Protein AF-A0A7Y0Q4L7-F1 (afdb_monomer_lite)

pLDDT: mean 74.36, std 10.63, range [44.56, 85.81]

Structure (mmCIF, N/CA/C/O backbone):
data_AF-A0A7Y0Q4L7-F1
#
_entry.id   AF-A0A7Y0Q4L7-F1
#
loop_
_atom_site.group_PDB
_atom_site.id
_atom_site.type_symbol
_atom_site.label_atom_id
_atom_site.label_alt_id
_atom_site.label_comp_id
_atom_site.label_asym_id
_atom_site.label_entity_id
_atom_site.label_seq_id
_atom_site.pdbx_PDB_ins_code
_atom_site.Cartn_x
_atom_site.Cartn_y
_atom_site.Cartn_z
_atom_site.occupancy
_atom_site.B_iso_or_equiv
_atom_site.auth_seq_id
_atom_site.auth_comp_id
_atom_site.auth_asym_id
_atom_site.auth_atom_id
_atom_site.pdbx_PDB_model_num
ATOM 1 N N . MET A 1 1 ? -25.061 7.555 26.000 1.00 47.22 1 MET A N 1
ATOM 2 C CA . MET A 1 1 ? -24.105 7.596 24.868 1.00 47.22 1 MET A CA 1
ATOM 3 C C . MET A 1 1 ? -24.719 6.793 23.721 1.00 47.22 1 MET A C 1
ATOM 5 O O . MET A 1 1 ? -25.050 5.636 23.922 1.00 47.22 1 MET A O 1
ATOM 9 N N . ASN A 1 2 ? -25.043 7.435 22.594 1.00 48.59 2 ASN A N 1
ATOM 10 C CA . ASN A 1 2 ? -25.991 6.917 21.596 1.00 48.59 2 ASN A CA 1
ATOM 11 C C . ASN A 1 2 ? -25.293 5.985 20.581 1.00 48.59 2 ASN A C 1
ATOM 13 O O . ASN A 1 2 ? -24.428 6.430 19.828 1.00 48.59 2 ASN A O 1
ATOM 17 N N . ILE A 1 3 ? -25.682 4.708 20.545 1.00 55.47 3 ILE A N 1
ATOM 18 C CA . ILE A 1 3 ? -25.087 3.618 19.736 1.00 55.47 3 ILE A CA 1
ATOM 19 C C . ILE A 1 3 ? -25.026 3.980 18.233 1.00 55.47 3 ILE A C 1
ATOM 21 O O . ILE A 1 3 ? -24.102 3.597 17.513 1.00 55.47 3 ILE A O 1
ATOM 25 N N . LYS A 1 4 ? -25.957 4.821 17.757 1.00 55.06 4 LYS A N 1
ATOM 26 C CA . LYS A 1 4 ? -25.977 5.336 16.375 1.00 55.06 4 LYS A CA 1
ATOM 27 C C . LYS A 1 4 ? -24.774 6.234 16.037 1.00 55.06 4 LYS A C 1
ATOM 29 O O . LYS A 1 4 ? -24.282 6.194 14.912 1.00 55.06 4 LYS A O 1
ATOM 34 N N . SER A 1 5 ? -24.270 7.008 17.001 1.00 55.84 5 SER A N 1
ATOM 35 C CA . SER A 1 5 ? -23.110 7.897 16.823 1.00 55.84 5 SER A CA 1
ATOM 36 C C . SER A 1 5 ? -21.792 7.114 16.754 1.00 55.84 5 SER A C 1
ATOM 38 O O . SER A 1 5 ? -20.938 7.436 15.926 1.00 55.84 5 SER A O 1
ATOM 40 N N . GLN A 1 6 ? -21.647 6.046 17.549 1.00 54.72 6 GLN A N 1
ATOM 41 C CA . GLN A 1 6 ? -20.470 5.170 17.503 1.00 54.72 6 GLN A CA 1
ATOM 42 C C . GLN A 1 6 ? -20.363 4.430 16.161 1.00 54.72 6 GLN A C 1
ATOM 44 O O . GLN A 1 6 ? -19.283 4.382 15.572 1.00 54.72 6 GLN A O 1
ATOM 49 N N . ASN A 1 7 ? -21.487 3.955 15.616 1.00 60.72 7 ASN A N 1
ATOM 50 C CA . ASN A 1 7 ? -21.519 3.311 14.300 1.00 60.72 7 ASN A CA 1
ATOM 51 C C . ASN A 1 7 ? -21.168 4.275 13.157 1.00 60.72 7 ASN A C 1
ATOM 53 O O . ASN A 1 7 ? -20.479 3.888 12.213 1.00 60.72 7 ASN A O 1
ATOM 57 N N . ALA A 1 8 ? -21.587 5.541 13.240 1.00 62.91 8 ALA A N 1
ATOM 58 C CA . ALA A 1 8 ? -21.218 6.559 12.256 1.00 62.91 8 ALA A CA 1
ATOM 59 C C . ALA A 1 8 ? -19.720 6.914 12.316 1.00 62.91 8 ALA A C 1
ATOM 61 O O . ALA A 1 8 ? -19.077 7.051 11.274 1.00 62.91 8 ALA A O 1
ATOM 62 N N . ALA A 1 9 ? -19.147 7.011 13.519 1.00 64.19 9 ALA A N 1
ATOM 63 C CA . ALA A 1 9 ? -17.721 7.274 13.711 1.00 64.19 9 ALA A CA 1
ATOM 64 C C . ALA A 1 9 ? -16.841 6.108 13.219 1.00 64.19 9 ALA A C 1
ATOM 66 O O . ALA A 1 9 ? -15.852 6.335 12.521 1.00 64.19 9 ALA A O 1
ATOM 67 N N . LEU A 1 10 ? -17.232 4.862 13.510 1.00 64.94 10 LEU A N 1
ATOM 68 C CA . LEU A 1 10 ? -16.555 3.656 13.017 1.00 64.94 10 LEU A CA 1
ATOM 69 C C . LEU A 1 10 ? -16.652 3.524 11.492 1.00 64.94 10 LEU A C 1
ATOM 71 O O . LEU A 1 10 ? -15.650 3.226 10.844 1.00 64.94 10 LEU A O 1
ATOM 75 N N . ARG A 1 11 ? -17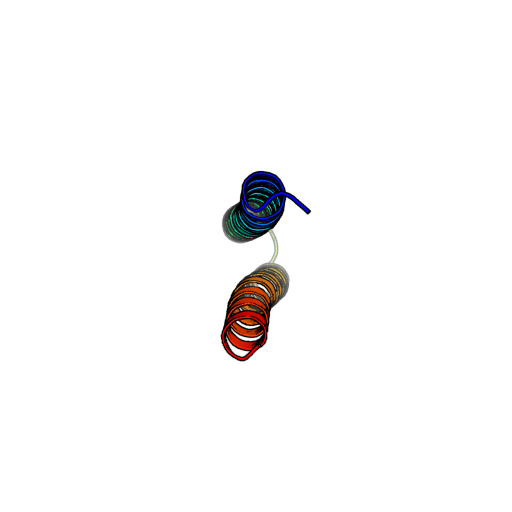.819 3.818 10.902 1.00 65.12 11 ARG A N 1
ATOM 76 C CA . ARG A 1 11 ? -18.000 3.843 9.442 1.00 65.12 11 ARG A CA 1
ATOM 77 C C . ARG A 1 11 ? -17.151 4.914 8.765 1.00 65.12 11 ARG A C 1
ATOM 79 O O . ARG A 1 11 ? -16.550 4.624 7.737 1.00 65.12 11 ARG A O 1
ATOM 86 N N . ARG A 1 12 ? -17.054 6.119 9.340 1.00 68.75 12 ARG A N 1
ATOM 87 C CA . ARG A 1 12 ? -16.153 7.166 8.829 1.00 68.75 12 ARG A CA 1
ATOM 88 C C . ARG A 1 12 ? -14.695 6.726 8.903 1.00 68.75 12 ARG A C 1
ATOM 90 O O . ARG A 1 12 ? -14.009 6.821 7.896 1.00 68.75 12 ARG A O 1
ATOM 97 N N . LYS A 1 13 ? -14.248 6.160 10.032 1.00 68.38 13 LYS A N 1
ATOM 98 C CA . LYS A 1 13 ? -12.889 5.602 10.159 1.00 68.38 13 LYS A CA 1
ATOM 99 C C . LYS A 1 13 ? -12.608 4.521 9.115 1.00 68.38 13 LYS A C 1
ATOM 101 O O . LYS A 1 13 ? -11.558 4.551 8.484 1.00 68.38 13 LYS A O 1
ATOM 106 N N . ALA A 1 14 ? -13.540 3.592 8.906 1.00 68.56 14 ALA A N 1
ATOM 107 C CA . ALA A 1 14 ? -13.397 2.550 7.894 1.00 68.56 14 ALA A CA 1
ATOM 108 C C . ALA A 1 14 ? -13.338 3.132 6.471 1.00 68.56 14 ALA A C 1
ATOM 110 O O . ALA A 1 14 ? -12.486 2.727 5.686 1.00 68.56 14 ALA A O 1
ATOM 111 N N . ALA A 1 15 ? -14.179 4.123 6.158 1.00 75.00 15 ALA A N 1
ATOM 112 C CA . ALA A 1 15 ? -14.171 4.804 4.865 1.00 75.00 15 ALA A CA 1
ATOM 113 C C . ALA A 1 15 ? -12.863 5.573 4.612 1.00 75.00 15 ALA A C 1
ATOM 115 O O . ALA A 1 15 ? -12.322 5.497 3.514 1.00 75.00 15 ALA A O 1
ATOM 116 N N . THR A 1 16 ? -12.315 6.257 5.622 1.00 79.81 16 THR A N 1
ATOM 117 C CA . THR A 1 16 ? -11.027 6.960 5.510 1.00 79.81 16 THR A CA 1
ATOM 118 C C . THR A 1 16 ? -9.883 5.993 5.226 1.00 79.81 16 THR A C 1
ATOM 120 O O . THR A 1 16 ? -9.043 6.277 4.376 1.00 79.81 16 THR A O 1
ATOM 123 N N . ILE A 1 17 ? -9.856 4.834 5.889 1.00 75.88 17 ILE A N 1
ATOM 124 C CA . ILE A 1 17 ? -8.789 3.854 5.663 1.00 75.88 17 ILE A CA 1
ATOM 125 C C . ILE A 1 17 ? -8.953 3.163 4.304 1.00 75.88 17 ILE A C 1
ATOM 127 O O . ILE A 1 17 ? -7.969 3.005 3.592 1.00 75.88 17 ILE A O 1
ATOM 131 N N . ASN A 1 18 ? -10.181 2.850 3.882 1.00 77.25 18 ASN A N 1
ATOM 132 C CA . ASN A 1 18 ? -10.432 2.353 2.526 1.00 77.25 18 ASN A CA 1
ATOM 133 C C . ASN A 1 18 ? -10.005 3.376 1.460 1.00 77.25 18 ASN A C 1
ATOM 135 O O . ASN A 1 18 ? -9.434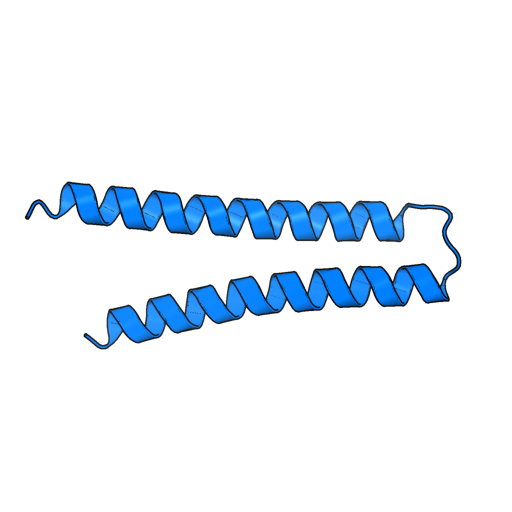 2.995 0.442 1.00 77.25 18 ASN A O 1
ATOM 139 N N . GLY A 1 19 ? -10.222 4.672 1.709 1.00 80.69 19 GLY A N 1
ATOM 140 C CA . GLY A 1 19 ? -9.722 5.751 0.856 1.00 80.69 19 GLY A CA 1
ATOM 141 C C . GLY A 1 19 ? -8.193 5.796 0.794 1.00 80.69 19 GLY A C 1
ATOM 142 O O . GLY A 1 19 ? -7.632 5.923 -0.290 1.00 80.69 19 GLY A O 1
ATOM 143 N N . LEU A 1 20 ? -7.508 5.617 1.929 1.00 80.81 20 LEU A N 1
ATOM 144 C CA . LEU A 1 20 ? -6.043 5.526 1.984 1.00 80.81 20 LEU A CA 1
ATOM 145 C C . LEU A 1 20 ? -5.505 4.291 1.245 1.00 80.81 20 LEU A C 1
ATOM 147 O O . LEU A 1 20 ? -4.499 4.393 0.550 1.00 80.81 20 LEU A O 1
ATOM 151 N N . ILE A 1 21 ? -6.189 3.149 1.342 1.00 81.12 21 ILE A N 1
ATOM 152 C CA . ILE A 1 21 ? -5.849 1.926 0.599 1.00 81.12 21 ILE A CA 1
ATOM 153 C C . ILE A 1 21 ? -6.020 2.147 -0.908 1.00 81.12 21 ILE A C 1
ATOM 155 O 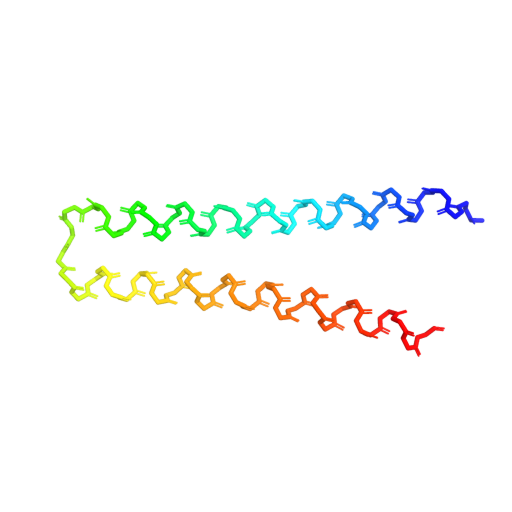O . ILE A 1 21 ? -5.129 1.805 -1.683 1.00 81.12 21 ILE A O 1
ATOM 159 N N . ALA A 1 22 ? -7.129 2.758 -1.332 1.00 81.75 22 ALA A N 1
ATOM 160 C CA . ALA A 1 22 ? -7.365 3.093 -2.736 1.00 81.75 22 ALA A CA 1
ATOM 161 C C . ALA A 1 22 ? -6.315 4.083 -3.273 1.00 81.75 22 ALA A C 1
ATOM 163 O O . ALA A 1 22 ? -5.837 3.938 -4.401 1.00 81.75 22 ALA A O 1
ATOM 164 N N . LEU A 1 23 ? -5.902 5.051 -2.452 1.00 83.56 23 LEU A N 1
ATOM 165 C CA . LEU A 1 23 ? -4.836 5.991 -2.788 1.00 83.56 23 LEU A CA 1
ATOM 166 C C . LEU A 1 23 ? -3.479 5.284 -2.910 1.00 83.56 23 LEU A C 1
ATOM 168 O O . LEU A 1 23 ? -2.767 5.518 -3.883 1.00 83.56 23 LEU A O 1
ATOM 172 N N . GLY A 1 24 ? -3.162 4.363 -1.995 1.00 80.50 24 GLY A N 1
ATOM 173 C CA . GLY A 1 24 ? -1.980 3.503 -2.082 1.00 80.50 24 GLY A CA 1
ATOM 174 C C . GLY A 1 24 ? -1.967 2.654 -3.356 1.00 80.50 24 GLY A C 1
ATOM 175 O O . GLY A 1 24 ? -0.967 2.637 -4.068 1.00 80.50 24 GLY A O 1
ATOM 176 N N . ALA A 1 25 ? -3.094 2.032 -3.713 1.00 78.00 25 ALA A N 1
ATOM 177 C CA . ALA A 1 25 ? -3.241 1.267 -4.954 1.00 78.00 25 ALA A CA 1
ATOM 178 C C . ALA A 1 25 ? -3.048 2.135 -6.209 1.00 78.00 25 ALA A C 1
ATOM 180 O O . ALA A 1 25 ? -2.373 1.730 -7.157 1.00 78.00 25 ALA A O 1
ATOM 181 N N . THR A 1 26 ? -3.586 3.356 -6.198 1.00 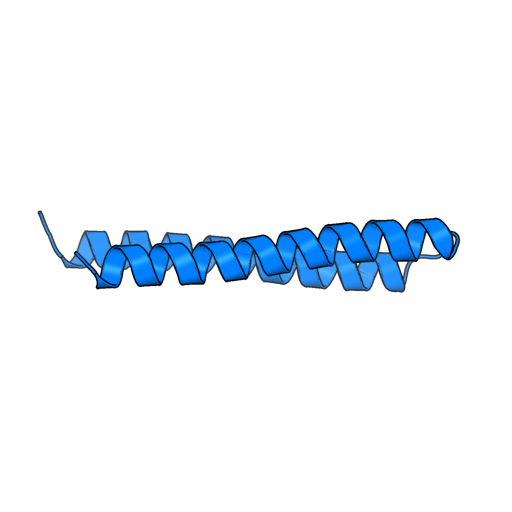83.06 26 THR A N 1
ATOM 182 C CA . THR A 1 26 ? -3.418 4.312 -7.300 1.00 83.06 26 THR A CA 1
ATOM 183 C C . THR A 1 26 ? -1.959 4.745 -7.426 1.00 83.06 26 THR A C 1
ATOM 185 O O . THR A 1 26 ? -1.408 4.739 -8.523 1.00 83.06 26 THR A O 1
ATOM 188 N N . MET A 1 27 ? -1.299 5.048 -6.305 1.00 78.56 27 MET A N 1
ATOM 189 C CA . MET A 1 27 ? 0.120 5.407 -6.264 1.00 78.56 27 MET A CA 1
ATOM 190 C C . MET A 1 27 ? 1.017 4.261 -6.737 1.00 78.56 27 MET A C 1
ATOM 192 O O . MET A 1 27 ? 1.968 4.509 -7.476 1.00 78.56 27 MET A O 1
ATOM 196 N N . ILE A 1 28 ? 0.687 3.008 -6.407 1.00 81.38 28 ILE A N 1
ATOM 197 C CA . ILE A 1 28 ? 1.359 1.827 -6.969 1.00 81.38 28 ILE A CA 1
ATOM 198 C C . ILE A 1 28 ? 1.229 1.827 -8.494 1.00 81.38 28 ILE A C 1
ATOM 200 O O . ILE A 1 28 ? 2.244 1.728 -9.183 1.00 81.38 28 ILE A O 1
ATOM 204 N N . GLY A 1 29 ? 0.013 1.997 -9.021 1.00 77.50 29 GLY A N 1
ATOM 205 C CA . GLY A 1 29 ? -0.242 2.042 -10.463 1.00 77.50 29 GLY A CA 1
ATOM 206 C C . GLY A 1 29 ? 0.522 3.163 -11.174 1.00 77.50 29 GLY A C 1
ATOM 207 O O . GLY A 1 29 ? 1.181 2.914 -12.182 1.00 77.50 29 GLY A O 1
ATOM 208 N N . VAL A 1 30 ? 0.514 4.375 -10.612 1.00 81.44 30 VAL A N 1
ATOM 209 C CA . VAL A 1 30 ? 1.262 5.529 -11.139 1.00 81.44 30 VAL A CA 1
ATOM 210 C C . VAL A 1 30 ? 2.763 5.266 -11.115 1.00 81.44 30 VAL A C 1
ATOM 212 O O . VAL A 1 30 ? 3.446 5.538 -12.099 1.00 81.44 30 VAL A O 1
ATOM 215 N N . THR A 1 31 ? 3.284 4.691 -10.030 1.00 80.38 31 THR A N 1
ATOM 216 C CA . THR A 1 31 ? 4.709 4.356 -9.912 1.00 80.38 31 THR A CA 1
ATOM 217 C C . THR A 1 31 ? 5.111 3.340 -10.981 1.00 80.38 31 THR A C 1
ATOM 219 O O . THR A 1 31 ? 6.132 3.512 -11.638 1.00 80.38 31 THR A O 1
ATOM 222 N N . VAL A 1 32 ? 4.286 2.311 -11.206 1.00 78.44 32 VAL A N 1
ATOM 223 C CA . VAL A 1 32 ? 4.531 1.274 -12.221 1.00 78.44 32 VAL A CA 1
ATOM 224 C C . VAL A 1 32 ? 4.478 1.840 -13.644 1.00 78.44 32 VAL A C 1
ATOM 226 O O . VAL A 1 32 ? 5.297 1.449 -14.478 1.00 78.44 32 VAL A O 1
ATOM 229 N N . ALA A 1 33 ? 3.549 2.760 -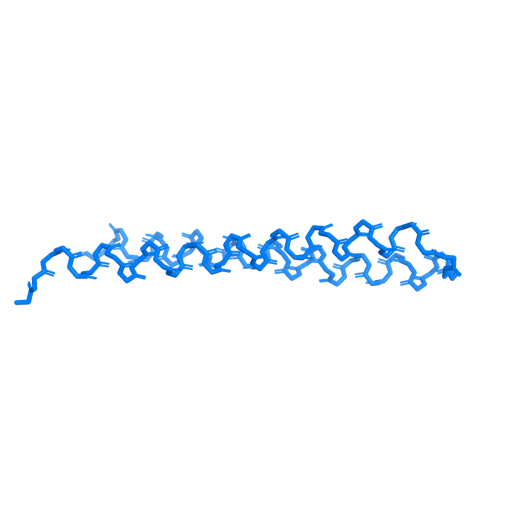13.913 1.00 80.31 33 ALA A N 1
ATOM 230 C CA . ALA A 1 33 ? 3.357 3.385 -15.221 1.00 80.31 33 ALA A CA 1
ATOM 231 C C . ALA A 1 33 ? 4.350 4.523 -15.523 1.00 80.31 33 ALA A C 1
ATOM 233 O O . ALA A 1 33 ? 4.499 4.918 -16.678 1.00 80.31 33 ALA A O 1
ATOM 234 N N . SER A 1 34 ? 5.024 5.064 -14.505 1.00 79.00 34 SER A N 1
ATOM 235 C CA . SER A 1 34 ? 5.939 6.192 -14.673 1.00 79.00 34 SER A CA 1
ATOM 236 C C . SER A 1 34 ? 7.277 5.761 -15.295 1.00 79.00 34 SER A C 1
ATOM 238 O O . SER A 1 34 ? 7.797 4.690 -14.963 1.00 79.00 34 SER A O 1
ATOM 240 N N . PRO A 1 35 ? 7.891 6.604 -16.147 1.00 80.19 35 PRO A N 1
ATOM 241 C CA . PRO A 1 35 ? 9.191 6.342 -16.765 1.00 80.19 35 PRO A CA 1
ATOM 242 C C . PRO A 1 35 ? 10.342 6.627 -15.780 1.00 80.19 35 PRO A C 1
ATOM 244 O O . PRO A 1 35 ? 11.184 7.491 -16.004 1.00 80.19 35 PRO A O 1
ATOM 247 N N . ILE A 1 36 ? 10.356 5.919 -14.650 1.00 79.31 36 ILE A N 1
ATOM 248 C CA . ILE A 1 36 ? 11.398 5.975 -13.613 1.00 79.31 36 ILE A CA 1
ATOM 249 C C . ILE A 1 36 ? 12.283 4.721 -13.727 1.00 79.31 36 ILE A C 1
ATOM 251 O O . ILE A 1 36 ? 11.781 3.660 -14.115 1.00 79.31 36 ILE A O 1
ATOM 255 N N . PRO A 1 37 ? 13.583 4.782 -13.373 1.00 83.44 37 PRO A N 1
ATOM 256 C CA . PRO A 1 37 ? 14.457 3.615 -13.428 1.00 83.44 37 PRO A CA 1
ATOM 257 C C . PRO A 1 37 ? 13.898 2.441 -12.613 1.00 83.44 37 PRO A C 1
ATOM 259 O O . PRO A 1 37 ? 13.372 2.629 -11.515 1.00 83.44 37 PRO A O 1
ATOM 262 N N . ALA A 1 38 ? 14.046 1.219 -13.133 1.00 79.12 38 ALA A N 1
ATOM 263 C CA . ALA A 1 38 ? 13.401 0.017 -12.591 1.00 79.12 38 ALA A CA 1
ATOM 264 C C . ALA A 1 38 ? 13.691 -0.230 -11.098 1.00 79.12 38 ALA A C 1
ATOM 266 O O . ALA A 1 38 ? 12.806 -0.677 -10.369 1.00 79.12 38 ALA A O 1
ATOM 267 N N . PHE A 1 39 ? 14.898 0.118 -10.636 1.00 79.38 39 PHE A N 1
ATOM 268 C CA . PHE A 1 39 ? 15.278 0.066 -9.222 1.00 79.38 39 PHE A CA 1
ATOM 269 C C . PHE A 1 39 ? 14.388 0.965 -8.347 1.00 79.38 39 PHE A C 1
ATOM 271 O O . PHE A 1 39 ? 13.770 0.495 -7.393 1.00 79.38 39 PHE A O 1
ATOM 278 N N . TRP A 1 40 ? 14.263 2.245 -8.711 1.00 77.25 40 TRP A N 1
ATOM 279 C CA . TRP A 1 40 ? 13.432 3.219 -7.995 1.00 77.25 40 TRP A CA 1
ATOM 280 C C . TRP A 1 40 ? 11.951 2.865 -8.062 1.00 77.25 40 TRP A C 1
ATOM 282 O O . TRP A 1 40 ? 11.228 3.036 -7.082 1.00 77.25 40 TRP A O 1
ATOM 292 N N . ARG A 1 41 ? 11.521 2.299 -9.193 1.00 81.00 41 ARG A N 1
ATOM 293 C CA . ARG A 1 41 ? 10.167 1.786 -9.378 1.00 81.00 41 ARG A CA 1
ATOM 294 C C . ARG A 1 41 ? 9.855 0.668 -8.385 1.00 81.00 41 ARG A C 1
ATOM 296 O O . ARG A 1 41 ? 8.871 0.761 -7.664 1.00 81.00 41 ARG A O 1
ATOM 303 N N . GLY A 1 42 ? 10.719 -0.345 -8.294 1.00 77.81 42 GLY A N 1
ATOM 304 C CA . GLY A 1 42 ? 10.555 -1.452 -7.347 1.00 77.81 42 GLY A CA 1
ATOM 305 C C . GLY A 1 42 ? 10.560 -0.992 -5.888 1.00 77.81 42 GLY A C 1
ATOM 306 O O . GLY A 1 42 ? 9.716 -1.428 -5.108 1.00 77.81 42 GLY A O 1
ATOM 307 N N . LEU A 1 43 ? 11.454 -0.063 -5.537 1.00 84.56 43 LEU A N 1
ATOM 308 C CA . LEU A 1 43 ? 11.554 0.483 -4.183 1.00 84.56 43 LEU A CA 1
ATOM 309 C C . LEU A 1 43 ? 10.291 1.264 -3.794 1.00 84.56 43 LEU A C 1
ATOM 311 O O . LEU A 1 43 ? 9.701 0.992 -2.749 1.00 84.56 43 LEU A O 1
ATOM 315 N N . MET A 1 44 ? 9.823 2.178 -4.648 1.00 79.81 44 MET A N 1
ATOM 316 C CA . MET A 1 44 ? 8.605 2.950 -4.383 1.00 79.81 44 MET A CA 1
ATOM 317 C C . MET A 1 44 ? 7.356 2.070 -4.355 1.00 79.81 44 MET A C 1
ATOM 319 O O . MET A 1 44 ? 6.549 2.184 -3.433 1.00 79.81 44 MET A O 1
ATOM 323 N N . THR A 1 45 ? 7.212 1.144 -5.304 1.00 81.06 45 THR A N 1
ATOM 324 C CA . THR A 1 45 ? 6.110 0.178 -5.296 1.00 81.06 45 THR A CA 1
ATOM 325 C C . THR A 1 45 ? 6.128 -0.669 -4.021 1.00 81.06 45 THR A C 1
ATOM 327 O O . THR A 1 45 ? 5.082 -0.851 -3.405 1.00 81.06 45 THR A O 1
ATOM 330 N N . GLY A 1 46 ? 7.303 -1.116 -3.570 1.00 81.25 46 GLY A N 1
ATOM 331 C CA . GLY A 1 46 ? 7.464 -1.848 -2.314 1.00 81.25 46 GLY A CA 1
ATOM 332 C C . GLY A 1 46 ? 7.023 -1.044 -1.088 1.00 81.25 46 GLY A C 1
ATOM 333 O O . GLY A 1 46 ? 6.274 -1.565 -0.263 1.00 81.25 46 GLY A O 1
ATOM 334 N N . VAL A 1 47 ? 7.410 0.233 -0.993 1.00 85.81 47 VAL A N 1
ATOM 335 C CA . VAL A 1 47 ? 6.994 1.131 0.102 1.00 85.81 47 VAL A CA 1
ATOM 336 C C . VAL A 1 47 ? 5.475 1.315 0.120 1.00 85.81 47 VAL A C 1
ATOM 338 O O . VAL A 1 47 ? 4.853 1.190 1.177 1.00 85.81 47 VAL A O 1
ATOM 341 N N . TRP A 1 48 ? 4.854 1.547 -1.040 1.00 82.00 48 TRP A N 1
ATOM 342 C CA . TRP A 1 48 ? 3.402 1.709 -1.129 1.00 82.00 48 TRP A CA 1
ATOM 343 C C . TRP A 1 48 ? 2.639 0.419 -0.812 1.00 82.00 48 TRP A C 1
ATOM 345 O O . TRP A 1 48 ? 1.618 0.468 -0.119 1.00 82.00 48 TRP A O 1
ATOM 355 N N . ILE A 1 49 ? 3.133 -0.739 -1.262 1.00 82.88 49 ILE A N 1
ATOM 356 C CA . ILE A 1 49 ? 2.549 -2.045 -0.927 1.00 82.88 49 ILE A CA 1
ATOM 357 C C . ILE A 1 49 ? 2.669 -2.300 0.575 1.00 82.88 49 ILE A C 1
ATOM 359 O O . ILE A 1 49 ? 1.666 -2.608 1.215 1.00 82.88 49 ILE A O 1
ATOM 363 N N . ALA A 1 50 ? 3.857 -2.122 1.157 1.00 85.38 50 ALA A N 1
ATOM 364 C CA . ALA A 1 50 ? 4.083 -2.324 2.585 1.00 85.38 50 ALA A CA 1
ATOM 365 C C . ALA A 1 50 ? 3.192 -1.404 3.435 1.00 85.38 50 ALA A C 1
ATOM 367 O O . ALA A 1 50 ? 2.562 -1.866 4.387 1.00 85.38 50 ALA A O 1
ATOM 368 N N . GLY A 1 51 ? 3.064 -0.129 3.052 1.00 80.94 51 GLY A N 1
ATOM 369 C CA . GLY A 1 51 ? 2.165 0.820 3.709 1.00 80.94 51 GLY A CA 1
ATOM 370 C C . GLY A 1 51 ? 0.693 0.410 3.608 1.00 80.94 51 GLY A C 1
ATOM 371 O O . GLY A 1 51 ? -0.031 0.441 4.603 1.00 80.94 51 GLY A O 1
ATOM 372 N N . THR A 1 52 ? 0.254 -0.049 2.435 1.00 83.25 52 THR A N 1
ATOM 373 C CA . THR A 1 52 ? -1.131 -0.494 2.208 1.00 83.25 52 THR A CA 1
ATOM 374 C C . THR A 1 52 ? -1.454 -1.760 3.005 1.00 83.25 52 THR A C 1
ATOM 376 O O . THR A 1 52 ? -2.481 -1.827 3.682 1.00 83.25 52 THR A O 1
ATOM 379 N N . VAL A 1 53 ? -0.555 -2.747 2.993 1.00 83.94 53 VAL A N 1
ATOM 380 C CA . VAL A 1 53 ? -0.691 -3.986 3.771 1.00 83.94 53 VAL A CA 1
ATOM 381 C C . VAL A 1 53 ? -0.678 -3.689 5.271 1.00 83.94 53 VAL A C 1
ATOM 383 O O . VAL A 1 53 ? -1.489 -4.249 6.006 1.00 83.94 53 VAL A O 1
ATOM 386 N N . GLY A 1 54 ? 0.172 -2.765 5.727 1.00 85.50 54 GLY A N 1
ATOM 387 C CA . GLY A 1 54 ? 0.202 -2.307 7.116 1.00 85.50 54 GLY A CA 1
ATOM 388 C C . GLY A 1 54 ? -1.114 -1.662 7.560 1.00 85.50 54 GLY A C 1
ATOM 389 O O . GLY A 1 54 ? -1.603 -1.960 8.649 1.00 85.50 54 GLY A O 1
ATOM 390 N N . LEU A 1 55 ? -1.738 -0.841 6.709 1.00 80.94 55 LEU A N 1
ATOM 391 C CA . LEU A 1 55 ? -3.048 -0.237 6.985 1.00 80.94 55 LEU A CA 1
ATOM 392 C C . LEU A 1 55 ? -4.167 -1.286 7.071 1.00 80.94 55 LEU A C 1
ATOM 394 O O . LEU A 1 55 ? -4.980 -1.232 7.997 1.00 80.94 55 LEU A O 1
ATOM 398 N N . ILE A 1 56 ? -4.180 -2.264 6.160 1.00 82.06 56 ILE A N 1
ATOM 399 C CA . ILE A 1 56 ? -5.140 -3.381 6.182 1.00 82.06 56 ILE A CA 1
ATOM 400 C C . ILE A 1 56 ? -4.935 -4.228 7.444 1.00 82.06 56 ILE A C 1
ATOM 402 O O . ILE A 1 56 ? -5.887 -4.499 8.177 1.00 82.06 56 ILE A O 1
ATOM 406 N N . GLY A 1 57 ? -3.689 -4.603 7.743 1.00 83.12 57 GLY A N 1
ATOM 407 C CA . GLY A 1 57 ? -3.336 -5.369 8.937 1.00 83.12 57 GLY A CA 1
ATOM 408 C C . GLY A 1 57 ? -3.706 -4.633 10.225 1.00 83.12 57 GLY A C 1
ATOM 409 O O . GLY A 1 57 ? -4.312 -5.223 11.119 1.00 83.12 57 GLY A O 1
ATOM 410 N N . GLY A 1 58 ? -3.439 -3.327 10.291 1.00 80.50 58 GLY A N 1
ATOM 411 C CA . GLY A 1 58 ? -3.828 -2.461 11.401 1.00 80.50 58 GLY A CA 1
ATOM 412 C C . GLY A 1 58 ? -5.345 -2.361 11.573 1.00 80.50 58 GLY A C 1
ATOM 413 O O . GLY A 1 58 ? -5.837 -2.427 12.700 1.00 80.50 58 GLY A O 1
ATOM 414 N N . GLN A 1 59 ? -6.113 -2.281 10.481 1.00 74.62 59 GLN A N 1
ATOM 415 C CA . GLN A 1 59 ? -7.576 -2.346 10.547 1.00 74.62 59 GLN A CA 1
ATOM 416 C C . GLN A 1 59 ? -8.073 -3.674 11.096 1.00 74.62 59 GLN A C 1
ATOM 418 O O . GLN A 1 59 ? -8.933 -3.674 11.975 1.00 74.62 59 GLN A O 1
ATOM 423 N N . VAL A 1 60 ? -7.551 -4.793 10.593 1.00 80.62 60 VAL A N 1
ATOM 424 C CA . VAL A 1 60 ? -7.945 -6.128 11.054 1.00 80.62 60 VAL A CA 1
ATOM 425 C C . VAL A 1 60 ? -7.581 -6.305 12.525 1.00 80.62 60 VAL A C 1
ATOM 427 O O . VAL A 1 60 ? -8.398 -6.801 13.299 1.00 80.62 60 VAL A O 1
ATOM 430 N N . PHE A 1 61 ? -6.399 -5.845 12.937 1.00 82.38 61 PHE A N 1
ATOM 431 C CA . PHE A 1 61 ? -5.963 -5.885 14.328 1.00 82.38 61 PHE A CA 1
ATOM 432 C C . PHE A 1 61 ? -6.866 -5.043 15.236 1.00 82.38 61 PHE A C 1
ATOM 434 O O . PHE A 1 61 ? -7.342 -5.550 16.247 1.00 82.38 61 PHE A O 1
ATOM 441 N N . LEU A 1 62 ? -7.177 -3.798 14.859 1.00 72.88 62 LEU A N 1
ATOM 442 C CA . LEU A 1 62 ? -8.084 -2.932 15.618 1.00 72.88 62 LEU A CA 1
ATOM 443 C C . LEU A 1 62 ? -9.505 -3.500 15.681 1.00 72.88 62 LEU A C 1
ATOM 445 O O . LEU A 1 62 ? -10.128 -3.467 16.740 1.00 72.88 62 LEU A O 1
ATOM 449 N N . GLN A 1 63 ? -10.016 -4.053 14.578 1.00 71.19 63 GLN A N 1
ATOM 450 C CA . GLN A 1 63 ? -11.313 -4.730 14.563 1.00 71.19 63 GLN A CA 1
ATOM 451 C C . GLN A 1 63 ? -11.311 -5.947 15.487 1.00 71.19 63 GLN A C 1
ATOM 453 O O . GLN A 1 63 ? -12.271 -6.143 16.224 1.00 71.19 63 GLN A O 1
ATOM 458 N N . ARG A 1 64 ? -10.233 -6.740 15.496 1.00 74.44 64 ARG A N 1
ATOM 459 C CA . ARG A 1 64 ? -10.097 -7.906 16.375 1.00 74.44 64 ARG A CA 1
ATOM 460 C C . ARG A 1 64 ? -9.971 -7.481 17.838 1.00 74.44 64 ARG A C 1
ATOM 462 O O . ARG A 1 64 ? -10.685 -8.024 18.664 1.00 74.44 64 ARG A O 1
ATOM 469 N N . ALA A 1 65 ? -9.182 -6.456 18.148 1.00 68.31 65 ALA A N 1
ATOM 470 C CA . ALA A 1 65 ? -9.060 -5.904 19.497 1.00 68.31 65 ALA A CA 1
ATOM 471 C C . ALA A 1 65 ? -10.393 -5.346 20.030 1.00 68.31 65 ALA A C 1
ATOM 473 O O . ALA A 1 65 ? -10.727 -5.555 21.192 1.00 68.31 65 ALA A O 1
ATOM 474 N N . HIS A 1 66 ? -11.188 -4.688 19.180 1.00 59.38 66 HIS A N 1
ATOM 475 C CA . HIS A 1 66 ? -12.522 -4.209 19.550 1.00 59.38 66 HIS A CA 1
ATOM 476 C C . HIS A 1 66 ? -13.572 -5.319 19.664 1.00 59.38 66 HIS A C 1
ATOM 478 O O . HIS A 1 66 ? -14.557 -5.123 20.361 1.00 59.38 66 HIS A O 1
ATOM 484 N N . ARG A 1 67 ? -13.387 -6.465 18.996 1.00 56.00 67 ARG A N 1
ATOM 485 C CA . ARG A 1 67 ? -14.305 -7.616 19.072 1.00 56.00 67 ARG A CA 1
ATOM 486 C C . ARG A 1 67 ? -14.106 -8.470 20.330 1.00 56.00 67 ARG A C 1
ATOM 488 O O . ARG 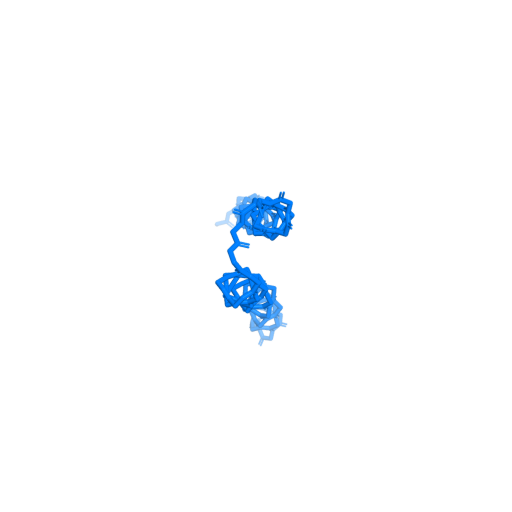A 1 67 ? -14.947 -9.314 20.608 1.00 56.00 67 ARG A O 1
ATOM 495 N N . TRP A 1 68 ? -12.981 -8.294 21.026 1.00 50.72 68 TRP A N 1
ATOM 496 C CA . TRP A 1 68 ? -12.607 -9.014 22.253 1.00 50.72 68 TRP A CA 1
ATOM 497 C C . TRP A 1 68 ? -12.838 -8.186 23.536 1.00 50.72 68 TRP A C 1
ATOM 499 O O . TRP A 1 68 ? -12.434 -8.614 24.615 1.00 50.72 68 TRP A O 1
ATOM 509 N N . ARG A 1 69 ? -13.474 -7.013 23.430 1.00 44.56 69 ARG A N 1
ATOM 510 C CA . ARG A 1 69 ? -14.011 -6.227 24.552 1.00 44.56 69 ARG A CA 1
ATOM 511 C C . ARG A 1 69 ? -15.529 -6.225 24.489 1.00 44.56 69 ARG A C 1
ATOM 513 O O . ARG A 1 69 ? -16.131 -6.161 25.578 1.00 44.56 69 ARG A O 1
#

Organism: NCBI:txid2729629

Secondary structure (DSSP, 8-state):
--HHHHHHHHHHHHHHHHHHHHHHHHHHHHHHHS---HHHHHHHHHHHHHHHHHHHHHHHHHHHHHHT-

Foldseek 3Di:
DDPVVVVVVVVVVVVVLVVLLVVLVVQLVCLCPDPDPPVVSVVSNVVSVVVNVVSVVVVVVVVVVVVVD

Sequence (69 aa):
MNIKSQNAALRRKAATINGLIALGATMIGVTVASPIPAFWRGLMTGVWIAGTVGLIGGQVFLQRAHRWR

Radius of gyration: 16.19 Å; chains: 1; bounding box: 41×17×42 Å